Protein AF-A0A1Q3H5S9-F1 (afdb_monomer_lite)

Radius of gyration: 17.32 Å; chains: 1; bounding box: 52×32×43 Å

Foldseek 3Di:
DVVCPVVCVVVVVVVVLVVLLFQPQADDVDDLLRNTAAEADDPVVLVVVQQCSLVSLCSVPVVDGSVCSVVVCVVCVVVSVVVVRHYHHDSVVSVVVDVVVDDDDDPDPPPVPPPDDPDD

Sequence (120 aa):
MECWLLPVLFASPLNGLKSIADHYANTWGGDRFHTATTVRGTRLVTFLWNGLNYHLDHHLYPRVPGYNLARLHTHLRPGLLARGAPVFDSYLDVMGRALLAGPTVVDEDVRLVTLERKRP

Secondary structure (DSSP, 8-state):
-GGGHHHHHHHHHHHHHHHHHHHTT--TT--TTSSS-EE---HHHHHHTTTTTBHHHHHH-TTS-HHHHHHHHHHHHHHHHTTT--EES-HHHHHHHHHHH-------------------

Structure (mmCIF, N/CA/C/O backbone):
data_AF-A0A1Q3H5S9-F1
#
_entry.id   AF-A0A1Q3H5S9-F1
#
loop_
_atom_site.group_PDB
_atom_site.id
_atom_site.type_symbol
_atom_site.label_atom_id
_atom_site.label_alt_id
_atom_site.label_comp_id
_atom_site.label_asym_id
_atom_site.label_entity_id
_atom_site.label_seq_id
_atom_site.pdbx_PDB_ins_code
_atom_site.Cartn_x
_atom_site.Cartn_y
_atom_site.Cartn_z
_atom_site.occupancy
_atom_site.B_iso_or_equiv
_atom_site.auth_seq_id
_atom_site.auth_comp_id
_atom_site.auth_asym_id
_atom_site.auth_atom_id
_atom_site.pdbx_PDB_model_num
ATOM 1 N N . MET A 1 1 ? 34.600 6.957 -5.532 1.00 60.94 1 MET A N 1
ATOM 2 C CA . MET A 1 1 ? 33.516 7.098 -4.530 1.00 60.94 1 MET A CA 1
ATOM 3 C C . MET A 1 1 ? 32.431 8.095 -4.956 1.00 60.94 1 MET A C 1
ATOM 5 O O . MET A 1 1 ? 31.350 8.062 -4.390 1.00 60.94 1 MET A O 1
ATOM 9 N N . GLU A 1 2 ? 32.658 8.920 -5.982 1.00 67.00 2 GLU A N 1
ATOM 10 C CA . GLU A 1 2 ? 31.737 9.996 -6.391 1.00 67.00 2 GLU A CA 1
ATOM 11 C C . GLU A 1 2 ? 30.439 9.505 -7.067 1.00 67.00 2 GLU A C 1
ATOM 13 O O . GLU A 1 2 ? 29.391 10.122 -6.897 1.00 67.00 2 GLU A O 1
ATOM 18 N N . CYS A 1 3 ? 30.448 8.343 -7.737 1.00 76.44 3 CYS A N 1
ATOM 19 C CA . CYS A 1 3 ? 29.272 7.814 -8.451 1.00 76.44 3 CYS A CA 1
ATOM 20 C C . CYS A 1 3 ? 28.111 7.342 -7.550 1.00 76.44 3 CYS A C 1
ATOM 22 O O . CYS A 1 3 ? 27.064 6.956 -8.062 1.00 76.44 3 CYS A O 1
ATOM 24 N N . TRP A 1 4 ? 28.283 7.350 -6.225 1.00 86.19 4 TRP A N 1
ATOM 25 C CA . TRP A 1 4 ? 27.276 6.870 -5.271 1.00 86.19 4 TRP A CA 1
ATOM 26 C C . TRP A 1 4 ? 26.478 7.988 -4.597 1.00 86.19 4 TRP A C 1
ATOM 28 O O . TRP A 1 4 ? 25.409 7.717 -4.054 1.00 86.19 4 TRP A O 1
ATOM 38 N N . LEU A 1 5 ? 26.935 9.242 -4.680 1.00 86.81 5 LEU A N 1
ATOM 39 C CA . LEU A 1 5 ? 26.239 10.378 -4.069 1.00 86.81 5 LEU A CA 1
ATOM 40 C C . LEU A 1 5 ? 24.851 10.587 -4.681 1.00 86.81 5 LEU A C 1
ATOM 42 O O . LEU A 1 5 ? 23.877 10.732 -3.948 1.00 86.81 5 LEU A O 1
ATOM 46 N N . LEU A 1 6 ? 24.746 10.534 -6.012 1.00 86.00 6 LEU A N 1
ATOM 47 C CA . LEU A 1 6 ? 23.466 10.681 -6.706 1.00 86.00 6 LEU A CA 1
ATOM 48 C C . LEU A 1 6 ? 22.478 9.559 -6.322 1.00 86.00 6 LEU A C 1
ATOM 50 O O . LEU A 1 6 ? 21.399 9.893 -5.833 1.00 86.00 6 LEU A O 1
ATOM 54 N N . PRO A 1 7 ? 22.817 8.253 -6.427 1.00 84.94 7 PRO A N 1
ATOM 55 C CA . PRO A 1 7 ? 21.947 7.184 -5.940 1.00 84.94 7 PRO A CA 1
ATOM 56 C C . PRO A 1 7 ? 21.492 7.372 -4.494 1.00 84.94 7 PRO A C 1
ATOM 58 O O . PRO A 1 7 ? 20.315 7.200 -4.212 1.00 84.94 7 PRO A O 1
ATOM 61 N N . VAL A 1 8 ? 22.385 7.761 -3.581 1.00 87.19 8 VAL A N 1
ATOM 62 C CA . VAL A 1 8 ? 22.045 7.936 -2.160 1.00 87.19 8 VAL A CA 1
ATOM 63 C C . VAL A 1 8 ? 21.086 9.104 -1.940 1.00 87.19 8 VAL A C 1
ATOM 65 O O . VAL A 1 8 ? 20.125 8.955 -1.182 1.00 87.19 8 VAL A O 1
ATOM 68 N N . LEU A 1 9 ? 21.309 10.237 -2.612 1.00 87.38 9 LEU A N 1
ATOM 69 C CA . LEU A 1 9 ? 20.462 11.427 -2.491 1.00 87.38 9 LEU A CA 1
ATOM 70 C C . LEU A 1 9 ? 19.037 11.180 -2.994 1.00 87.38 9 LEU A C 1
ATOM 72 O O . LEU A 1 9 ? 18.096 11.720 -2.421 1.00 87.38 9 LEU A O 1
ATOM 76 N N . PHE A 1 10 ? 18.863 10.344 -4.020 1.00 85.81 10 PHE A N 1
ATOM 77 C CA . PHE A 1 10 ? 17.536 9.990 -4.528 1.00 85.81 10 PHE A CA 1
ATOM 78 C C . PHE A 1 10 ? 16.912 8.793 -3.799 1.00 85.81 10 PHE A C 1
ATOM 80 O O . PHE A 1 10 ? 15.723 8.817 -3.488 1.00 85.81 10 PHE A O 1
ATOM 87 N N . ALA A 1 11 ? 17.685 7.751 -3.490 1.00 86.38 11 ALA A N 1
ATOM 88 C CA . ALA A 1 11 ? 17.161 6.535 -2.873 1.00 86.38 11 ALA A CA 1
ATOM 89 C C . ALA A 1 11 ? 16.747 6.751 -1.415 1.00 86.38 11 ALA A C 1
ATOM 91 O O . ALA A 1 11 ? 15.728 6.212 -0.997 1.00 86.38 11 ALA A O 1
ATOM 92 N N . SER A 1 12 ? 17.488 7.555 -0.648 1.00 88.12 12 SER A N 1
ATOM 93 C CA . SER A 1 12 ? 17.191 7.803 0.771 1.00 88.12 12 SER A CA 1
ATOM 94 C C . SER A 1 12 ? 15.787 8.381 1.016 1.00 88.12 12 SER A C 1
ATOM 96 O O . SER A 1 12 ? 15.025 7.765 1.766 1.00 88.12 12 SER A O 1
ATOM 98 N N . PRO A 1 13 ? 15.379 9.506 0.391 1.00 89.19 13 PRO A N 1
ATOM 99 C CA . PRO A 1 13 ? 14.036 10.048 0.593 1.00 89.19 13 PRO A CA 1
ATOM 100 C C . PRO A 1 13 ? 12.948 9.107 0.064 1.00 89.19 13 PRO A C 1
ATOM 102 O O . PRO A 1 13 ? 11.915 8.946 0.711 1.00 89.19 13 PRO A O 1
ATOM 105 N N . LEU A 1 14 ? 13.186 8.427 -1.065 1.00 89.88 14 LEU A N 1
ATOM 106 C CA . LEU A 1 14 ? 12.246 7.438 -1.601 1.00 89.88 14 LEU A CA 1
ATOM 107 C C . LEU A 1 14 ? 12.059 6.251 -0.652 1.00 89.88 14 LEU A C 1
ATOM 109 O O . LEU A 1 14 ? 10.936 5.783 -0.482 1.00 89.88 14 LEU A O 1
ATOM 113 N N . ASN A 1 15 ? 13.129 5.797 0.000 1.00 90.44 15 ASN A N 1
ATOM 114 C CA . ASN A 1 15 ? 13.069 4.738 1.000 1.00 90.44 15 ASN A CA 1
ATOM 115 C C . ASN A 1 15 ? 12.276 5.178 2.239 1.00 90.44 15 ASN A C 1
ATOM 117 O O . ASN A 1 15 ? 11.484 4.401 2.762 1.00 90.44 15 ASN A O 1
ATOM 121 N N . GLY A 1 16 ? 12.426 6.436 2.669 1.00 92.12 16 GLY A N 1
ATOM 122 C CA . GLY A 1 16 ? 11.613 7.012 3.744 1.00 92.12 16 GLY A CA 1
ATOM 123 C C . GLY A 1 16 ? 10.121 7.036 3.401 1.00 92.12 16 GLY A C 1
ATOM 124 O O . GLY A 1 16 ? 9.304 6.522 4.161 1.00 92.12 16 GLY A O 1
ATOM 125 N N . LEU A 1 17 ? 9.765 7.552 2.220 1.00 92.94 17 LEU A N 1
ATOM 126 C CA . LEU A 1 17 ? 8.377 7.567 1.738 1.00 92.94 17 LEU A CA 1
ATOM 127 C C . LEU A 1 17 ? 7.800 6.153 1.592 1.00 92.94 17 LEU A C 1
ATOM 129 O O . LEU A 1 17 ? 6.641 5.915 1.933 1.00 92.94 17 LEU A O 1
ATOM 133 N N . LYS A 1 18 ? 8.608 5.206 1.107 1.00 93.94 18 LYS A N 1
ATOM 134 C CA . LYS A 1 18 ? 8.220 3.798 1.005 1.00 93.94 18 LYS A CA 1
ATOM 135 C C . LYS A 1 18 ? 7.969 3.184 2.377 1.00 93.94 18 LYS A C 1
ATOM 137 O O . LYS A 1 18 ? 6.938 2.551 2.550 1.00 93.94 18 LYS A O 1
ATOM 142 N N . SER A 1 19 ? 8.857 3.424 3.340 1.00 94.00 19 SER A N 1
ATOM 143 C CA . SER A 1 19 ? 8.714 2.945 4.718 1.00 94.00 19 SER A CA 1
ATOM 144 C C . SER A 1 19 ? 7.418 3.446 5.360 1.00 94.00 19 SER A C 1
ATOM 146 O O . SER A 1 19 ? 6.662 2.655 5.917 1.00 94.00 19 SER A O 1
ATOM 148 N N . ILE A 1 20 ? 7.096 4.736 5.189 1.00 94.88 20 ILE A N 1
ATOM 149 C CA . ILE A 1 20 ? 5.813 5.293 5.642 1.00 94.88 20 ILE A CA 1
ATOM 150 C C . ILE A 1 20 ? 4.654 4.550 4.972 1.00 94.88 20 ILE A C 1
ATOM 152 O O . ILE A 1 20 ? 3.752 4.093 5.661 1.00 94.88 20 ILE A O 1
ATOM 156 N N . ALA A 1 21 ? 4.666 4.387 3.647 1.00 96.38 21 ALA A N 1
ATOM 157 C CA . ALA A 1 21 ? 3.579 3.707 2.940 1.00 96.38 21 ALA A CA 1
ATOM 158 C C . ALA A 1 21 ? 3.392 2.243 3.379 1.00 96.38 21 ALA A C 1
ATOM 160 O O . ALA A 1 21 ? 2.261 1.777 3.493 1.00 96.38 21 ALA A O 1
ATOM 161 N N . ASP A 1 22 ? 4.493 1.540 3.631 1.00 96.75 22 ASP A N 1
ATOM 162 C CA . ASP A 1 22 ? 4.528 0.118 3.979 1.00 96.75 22 ASP A CA 1
ATOM 163 C C . ASP A 1 22 ? 4.102 -0.177 5.414 1.00 96.75 22 ASP A C 1
ATOM 165 O O . ASP A 1 22 ? 3.763 -1.319 5.726 1.00 96.75 22 ASP A O 1
ATOM 169 N N . HIS A 1 23 ? 4.119 0.832 6.283 1.00 94.94 23 HIS A N 1
ATOM 170 C CA . HIS A 1 23 ? 3.841 0.668 7.708 1.00 94.94 23 HIS A CA 1
ATOM 171 C C . HIS A 1 23 ? 2.811 1.661 8.251 1.00 94.94 23 HIS A C 1
ATOM 173 O O . HIS A 1 23 ? 2.509 1.653 9.438 1.00 94.94 23 HIS A O 1
ATOM 179 N N . TYR A 1 24 ? 2.207 2.498 7.409 1.00 95.38 24 TYR A N 1
ATOM 180 C CA . TYR A 1 24 ? 1.168 3.415 7.863 1.00 95.38 24 TYR A CA 1
ATOM 181 C C . TYR A 1 24 ? -0.076 2.663 8.352 1.00 95.38 24 TYR A C 1
ATOM 183 O O . TYR A 1 24 ? -0.633 1.857 7.610 1.00 95.38 24 TYR A O 1
ATOM 191 N N . ALA A 1 25 ? -0.557 2.978 9.558 1.00 93.69 25 ALA A N 1
ATOM 192 C CA . ALA A 1 25 ? -1.691 2.307 10.209 1.00 93.69 25 ALA A CA 1
ATOM 193 C C . ALA A 1 25 ? -1.481 0.802 10.478 1.00 93.69 25 ALA A C 1
ATOM 195 O O . ALA A 1 25 ? -2.452 0.065 10.661 1.00 93.69 25 ALA A O 1
ATOM 196 N N . ASN A 1 26 ? -0.226 0.347 10.520 1.00 92.44 26 ASN A N 1
ATOM 197 C CA . ASN A 1 26 ? 0.102 -0.967 11.054 1.00 92.44 26 ASN A CA 1
ATOM 198 C C . ASN A 1 26 ? 0.001 -0.962 12.595 1.00 92.44 26 ASN A C 1
ATOM 200 O O . ASN A 1 26 ? -0.035 0.090 13.236 1.00 92.44 26 ASN A O 1
ATOM 204 N N . THR A 1 27 ? -0.054 -2.142 13.203 1.00 89.75 27 THR A N 1
ATOM 205 C CA . THR A 1 27 ? 0.048 -2.320 14.651 1.00 89.75 27 THR A CA 1
ATOM 206 C C . THR A 1 27 ? 1.349 -3.041 14.972 1.00 89.75 27 THR A C 1
ATOM 208 O O . THR A 1 27 ? 1.594 -4.176 14.551 1.00 89.75 27 THR A O 1
ATOM 211 N N . TRP A 1 28 ? 2.224 -2.361 15.711 1.00 82.38 28 TRP A N 1
ATOM 212 C CA . TRP A 1 28 ? 3.477 -2.949 16.166 1.00 82.38 28 TRP A CA 1
ATOM 213 C C . TRP A 1 28 ? 3.190 -4.071 17.168 1.00 82.38 28 TRP A C 1
ATOM 215 O O . TRP A 1 28 ? 2.352 -3.910 18.052 1.00 82.38 28 TRP A O 1
ATOM 225 N N . GLY A 1 29 ? 3.808 -5.241 16.983 1.00 82.25 29 GLY A N 1
ATOM 226 C CA . GLY A 1 29 ? 3.506 -6.431 17.793 1.00 82.25 29 GLY A CA 1
ATOM 227 C C . GLY A 1 29 ? 2.073 -6.972 17.644 1.00 82.25 29 GLY A C 1
ATOM 228 O O . GLY A 1 29 ? 1.673 -7.847 18.412 1.00 82.25 29 GLY A O 1
ATOM 229 N N . GLY A 1 30 ? 1.298 -6.463 16.680 1.00 84.94 30 GLY A N 1
ATOM 230 C CA . GLY A 1 30 ? -0.066 -6.902 16.416 1.00 84.94 30 GLY A CA 1
ATOM 231 C C . GLY A 1 30 ? -0.152 -8.272 15.746 1.00 84.94 30 GLY A C 1
ATOM 232 O O . GLY A 1 30 ? 0.840 -8.978 15.546 1.00 84.94 30 GLY A O 1
ATOM 233 N N . ASP A 1 31 ? -1.373 -8.662 15.375 1.00 94.62 31 ASP A N 1
ATOM 234 C CA . ASP A 1 31 ? -1.563 -9.888 14.609 1.00 94.62 31 ASP A CA 1
ATOM 235 C C . ASP A 1 31 ? -0.917 -9.798 13.215 1.00 94.62 31 ASP A C 1
ATOM 237 O O . ASP A 1 31 ? -0.628 -8.726 12.680 1.00 94.62 31 ASP A O 1
ATOM 241 N N . ARG A 1 32 ? -0.734 -10.959 12.581 1.00 96.00 32 ARG A N 1
ATOM 242 C CA . ARG A 1 32 ? -0.089 -11.076 11.264 1.00 96.00 32 ARG A CA 1
ATOM 243 C C . ARG A 1 32 ? -0.775 -10.309 10.121 1.00 96.00 32 ARG A C 1
ATOM 245 O O . ARG A 1 32 ? -0.199 -10.239 9.042 1.00 96.00 32 ARG A O 1
ATOM 252 N N . PHE A 1 33 ? -2.006 -9.828 10.295 1.00 97.75 33 PHE A N 1
ATOM 253 C CA . PHE A 1 33 ? -2.760 -9.081 9.282 1.00 97.75 33 PHE A CA 1
ATOM 254 C C . PHE A 1 33 ? -2.589 -7.566 9.411 1.00 97.75 33 PHE A C 1
ATOM 256 O O . PHE A 1 33 ? -3.030 -6.842 8.523 1.00 97.75 33 PHE A O 1
ATOM 263 N N . HIS A 1 34 ? -1.936 -7.096 10.474 1.00 96.69 34 HIS A N 1
ATOM 264 C CA . HIS A 1 34 ? -1.753 -5.677 10.756 1.00 96.69 34 HIS A CA 1
ATOM 265 C C . HIS A 1 34 ? -0.281 -5.291 10.937 1.00 96.69 34 HIS A C 1
ATOM 267 O O . HIS A 1 34 ? 0.000 -4.156 11.290 1.00 96.69 34 HIS A O 1
ATOM 273 N N . THR A 1 35 ? 0.678 -6.181 10.665 1.00 93.88 35 THR A N 1
ATOM 274 C CA . THR A 1 35 ? 2.118 -5.877 10.805 1.00 93.88 35 THR A CA 1
ATOM 275 C C . THR A 1 35 ? 2.658 -4.932 9.728 1.00 93.88 35 THR A C 1
ATOM 277 O O . THR A 1 35 ? 3.707 -4.308 9.907 1.00 93.88 35 THR A O 1
ATOM 280 N N . ALA A 1 36 ? 1.953 -4.818 8.606 1.00 96.56 36 ALA A N 1
ATOM 281 C CA . ALA A 1 36 ? 2.357 -4.075 7.420 1.00 96.56 36 ALA A CA 1
ATOM 282 C C . ALA A 1 36 ? 1.131 -3.588 6.647 1.00 96.56 36 ALA A C 1
ATOM 284 O O . ALA A 1 36 ? 0.023 -4.078 6.856 1.00 96.56 36 ALA A O 1
ATOM 285 N N . THR A 1 37 ? 1.362 -2.680 5.708 1.00 97.69 37 THR A N 1
ATOM 286 C CA . THR A 1 37 ? 0.340 -1.967 4.947 1.00 97.69 37 THR A CA 1
ATOM 287 C C . THR A 1 37 ? 0.502 -2.216 3.460 1.00 97.69 37 THR A C 1
ATOM 289 O O . THR A 1 37 ? 1.594 -2.122 2.906 1.00 97.69 37 THR A O 1
ATOM 292 N N . THR A 1 38 ? -0.599 -2.531 2.781 1.00 98.44 38 THR A N 1
ATOM 293 C CA . THR A 1 38 ? -0.620 -2.616 1.316 1.00 98.44 38 THR A CA 1
ATOM 294 C C . THR A 1 38 ? -1.182 -1.317 0.750 1.00 98.44 38 THR A C 1
ATOM 296 O O . THR A 1 38 ? -2.312 -0.942 1.056 1.00 98.44 38 THR A O 1
ATOM 299 N N . VAL A 1 39 ? -0.431 -0.657 -0.134 1.00 98.44 39 VAL A N 1
ATOM 300 C CA . VAL A 1 39 ? -0.897 0.517 -0.884 1.00 98.44 39 VAL A CA 1
ATOM 301 C C . VAL A 1 39 ? -0.916 0.165 -2.365 1.00 98.44 39 VAL A C 1
ATOM 303 O O . VAL A 1 39 ? 0.117 -0.030 -3.008 1.00 98.44 39 VAL A O 1
ATOM 306 N N . ARG A 1 40 ? -2.109 0.030 -2.937 1.00 97.88 40 ARG A N 1
ATOM 307 C CA . ARG A 1 40 ? -2.272 -0.242 -4.365 1.00 97.88 40 ARG A CA 1
ATOM 308 C C . ARG A 1 40 ? -1.957 1.011 -5.177 1.00 97.88 40 ARG A C 1
ATOM 310 O O . ARG A 1 40 ? -2.085 2.140 -4.714 1.00 97.88 40 ARG A O 1
ATOM 317 N N . GLY A 1 41 ? -1.541 0.794 -6.417 1.00 95.19 41 GLY A N 1
ATOM 318 C CA . GLY A 1 41 ? -1.218 1.863 -7.349 1.00 95.19 41 GLY A CA 1
ATOM 319 C C . GLY A 1 41 ? -1.393 1.416 -8.791 1.00 95.19 41 GLY A C 1
ATOM 320 O O . GLY A 1 41 ? -1.943 0.352 -9.081 1.00 95.19 41 GLY A O 1
ATOM 321 N N . THR A 1 42 ? -0.917 2.246 -9.711 1.00 96.62 42 THR A N 1
ATOM 322 C CA . THR A 1 42 ? -0.889 1.902 -11.133 1.00 96.62 42 THR A CA 1
ATOM 323 C C . THR A 1 42 ? 0.157 0.823 -11.409 1.00 96.62 42 THR A C 1
ATOM 325 O O . THR A 1 42 ? 1.078 0.608 -10.620 1.00 96.62 42 THR A O 1
ATOM 328 N N . ARG A 1 43 ? 0.083 0.190 -12.586 1.00 95.88 43 ARG A N 1
ATOM 329 C CA . ARG A 1 43 ? 1.101 -0.781 -13.028 1.00 95.88 43 ARG A CA 1
ATOM 330 C C . ARG A 1 43 ? 2.517 -0.199 -13.019 1.00 95.88 43 ARG A C 1
ATOM 332 O O . ARG A 1 43 ? 3.453 -0.928 -12.717 1.00 95.88 43 ARG A O 1
ATOM 339 N N . LEU A 1 44 ? 2.661 1.094 -13.321 1.00 96.25 44 LEU A N 1
ATOM 340 C CA . LEU A 1 44 ? 3.946 1.792 -13.274 1.00 96.25 44 LEU A CA 1
ATOM 341 C C . LEU A 1 44 ? 4.477 1.882 -11.840 1.00 96.25 44 LEU A C 1
ATOM 343 O O . LEU A 1 44 ? 5.621 1.522 -11.593 1.00 96.25 44 LEU A O 1
ATOM 347 N N . VAL A 1 45 ? 3.640 2.302 -10.889 1.00 94.31 45 VAL A N 1
ATOM 348 C CA . VAL A 1 45 ? 4.018 2.379 -9.469 1.00 94.31 45 VAL A CA 1
ATOM 349 C C . VAL A 1 45 ? 4.370 0.993 -8.928 1.00 94.31 45 VAL A C 1
ATOM 351 O O . VAL A 1 45 ? 5.410 0.822 -8.300 1.00 94.31 45 VAL A O 1
ATOM 354 N N . THR A 1 46 ? 3.557 -0.021 -9.233 1.00 96.38 46 THR A N 1
ATOM 355 C CA . THR A 1 46 ? 3.846 -1.414 -8.870 1.00 96.38 46 THR A CA 1
ATOM 356 C C . THR A 1 46 ? 5.165 -1.898 -9.467 1.00 96.38 46 THR A C 1
ATOM 358 O O . THR A 1 46 ? 5.932 -2.555 -8.772 1.00 96.38 46 THR A O 1
ATOM 361 N N . PHE A 1 47 ? 5.471 -1.560 -10.721 1.00 96.12 47 PHE A N 1
ATOM 362 C CA . PHE A 1 47 ? 6.750 -1.902 -11.343 1.00 96.12 47 PHE A CA 1
ATOM 363 C C . PHE A 1 47 ? 7.935 -1.229 -10.636 1.00 96.12 47 PHE A C 1
ATOM 365 O O . PHE A 1 47 ? 8.895 -1.914 -10.290 1.00 96.12 47 PHE A O 1
ATOM 372 N N . LEU A 1 48 ? 7.846 0.077 -10.360 1.00 93.56 48 LEU A N 1
ATOM 373 C CA . LEU A 1 48 ? 8.896 0.832 -9.666 1.00 93.56 48 LEU A CA 1
ATOM 374 C C . LEU A 1 48 ? 9.162 0.296 -8.252 1.00 93.56 48 LEU A C 1
ATOM 376 O O . LEU A 1 48 ? 10.308 0.266 -7.815 1.00 93.56 48 LEU A O 1
ATOM 380 N N . TRP A 1 49 ? 8.126 -0.194 -7.567 1.00 95.06 49 TRP A N 1
ATOM 381 C CA . TRP A 1 49 ? 8.258 -0.852 -6.264 1.00 95.06 49 TRP A CA 1
ATOM 382 C C . TRP A 1 49 ? 8.570 -2.348 -6.334 1.00 95.06 49 TRP A C 1
ATOM 384 O O . TRP A 1 49 ? 8.573 -3.008 -5.297 1.00 95.06 49 TRP A O 1
ATOM 394 N N . ASN A 1 50 ? 8.801 -2.911 -7.522 1.00 95.94 50 ASN A N 1
ATOM 395 C CA . ASN A 1 50 ? 9.018 -4.348 -7.713 1.00 95.94 50 ASN A CA 1
ATOM 396 C C . ASN A 1 50 ? 7.894 -5.206 -7.084 1.00 95.94 50 ASN A C 1
ATOM 398 O O . ASN A 1 50 ? 8.124 -6.233 -6.456 1.00 95.94 50 ASN A O 1
ATOM 402 N N . GLY A 1 51 ? 6.650 -4.731 -7.169 1.00 97.50 51 GLY A N 1
ATOM 403 C CA . GLY A 1 51 ? 5.476 -5.361 -6.565 1.00 97.50 51 GLY A CA 1
ATOM 404 C C . GLY A 1 51 ? 5.383 -5.263 -5.040 1.00 97.50 51 GLY A C 1
ATOM 405 O O . GLY A 1 51 ? 4.351 -5.614 -4.477 1.00 97.50 51 GLY A O 1
ATOM 406 N N . LEU A 1 52 ? 6.394 -4.734 -4.348 1.00 97.25 52 LEU A N 1
ATOM 407 C CA . LEU A 1 52 ? 6.413 -4.633 -2.884 1.00 97.25 52 LEU A CA 1
ATOM 408 C C . LEU A 1 52 ? 5.515 -3.520 -2.331 1.00 97.25 52 LEU A C 1
ATOM 410 O O . LEU A 1 52 ? 5.538 -3.270 -1.133 1.00 97.25 52 LEU A O 1
ATOM 414 N N . ASN A 1 53 ? 4.723 -2.850 -3.171 1.00 97.75 53 ASN A N 1
ATOM 415 C CA . ASN A 1 53 ? 3.604 -2.024 -2.715 1.00 97.75 53 ASN A CA 1
ATOM 416 C C . ASN A 1 53 ? 2.469 -2.877 -2.101 1.00 97.75 53 ASN A C 1
ATOM 418 O O . ASN A 1 53 ? 1.649 -2.374 -1.340 1.00 97.75 53 ASN A O 1
ATOM 422 N N . TYR A 1 54 ? 2.455 -4.181 -2.396 1.00 98.50 54 TYR A N 1
ATOM 423 C CA . TYR A 1 54 ? 1.667 -5.201 -1.705 1.00 98.50 54 TYR A CA 1
ATOM 424 C C . TYR A 1 54 ? 2.436 -5.729 -0.478 1.00 98.50 54 TYR A C 1
ATOM 426 O O . TYR A 1 54 ? 2.744 -6.918 -0.384 1.00 98.50 54 TYR A O 1
ATOM 434 N N . HIS A 1 55 ? 2.849 -4.826 0.419 1.00 98.25 55 HIS A N 1
ATOM 435 C CA . HIS A 1 55 ? 3.801 -5.151 1.484 1.00 98.25 55 HIS A CA 1
ATOM 436 C C . HIS A 1 55 ? 3.213 -6.107 2.527 1.00 98.25 55 HIS A C 1
ATOM 438 O O . HIS A 1 55 ? 3.871 -7.074 2.909 1.00 98.25 55 HIS A O 1
ATOM 444 N N . LEU A 1 56 ? 1.949 -5.920 2.920 1.00 98.44 56 LEU A N 1
ATOM 445 C CA . LEU A 1 56 ? 1.275 -6.850 3.829 1.00 98.44 56 LEU A CA 1
ATOM 446 C C . LEU A 1 56 ? 1.200 -8.265 3.239 1.00 98.44 56 LEU A C 1
ATOM 448 O O . LEU A 1 56 ? 1.458 -9.255 3.921 1.00 98.44 56 LEU A O 1
ATOM 452 N N . ASP A 1 57 ? 0.899 -8.369 1.948 1.00 98.44 57 ASP A N 1
ATOM 453 C CA . ASP A 1 57 ? 0.851 -9.639 1.231 1.00 98.44 57 ASP A CA 1
ATOM 454 C C . ASP A 1 57 ? 2.218 -10.344 1.251 1.00 98.44 57 ASP A C 1
ATOM 456 O O . ASP A 1 57 ? 2.282 -11.563 1.426 1.00 98.44 57 ASP A O 1
ATOM 460 N N . HIS A 1 58 ? 3.311 -9.581 1.134 1.00 98.25 58 HIS A N 1
ATOM 461 C CA . HIS A 1 58 ? 4.672 -10.094 1.281 1.00 98.25 58 HIS A CA 1
ATOM 462 C C . HIS A 1 58 ? 4.957 -10.588 2.707 1.00 98.25 58 HIS A C 1
ATOM 464 O O . HIS A 1 58 ? 5.515 -11.670 2.860 1.00 98.25 58 HIS A O 1
ATOM 470 N N . HIS A 1 59 ? 4.527 -9.865 3.747 1.00 97.44 59 HIS A N 1
ATOM 471 C CA . HIS A 1 59 ? 4.645 -10.334 5.139 1.00 97.44 59 HIS A CA 1
ATOM 472 C C . HIS A 1 59 ? 3.896 -11.653 5.361 1.00 97.44 59 HIS A C 1
ATOM 474 O O . HIS A 1 59 ? 4.389 -12.553 6.040 1.00 97.44 59 HIS A O 1
ATOM 480 N N . LEU A 1 60 ? 2.720 -11.806 4.749 1.00 97.81 60 LEU A N 1
ATOM 481 C CA . LEU A 1 60 ? 1.919 -13.024 4.861 1.00 97.81 60 LEU A CA 1
ATOM 482 C C . LEU A 1 60 ? 2.497 -14.203 4.060 1.00 97.81 60 LEU A C 1
ATOM 484 O O . LEU A 1 60 ? 2.381 -15.347 4.511 1.00 97.81 60 LEU A O 1
ATOM 488 N N . TYR A 1 61 ? 3.100 -13.934 2.898 1.00 98.31 61 TYR A N 1
ATOM 489 C CA . TYR A 1 61 ? 3.617 -14.933 1.957 1.00 98.31 61 TYR A CA 1
ATOM 490 C C . TYR A 1 61 ? 4.994 -14.532 1.386 1.00 98.31 61 TYR A C 1
ATOM 492 O O . TYR A 1 61 ? 5.131 -14.328 0.176 1.00 98.31 61 TYR A O 1
ATOM 500 N N . PRO A 1 62 ? 6.062 -14.505 2.206 1.00 97.44 62 PRO A N 1
ATOM 501 C CA . PRO A 1 62 ? 7.361 -13.933 1.819 1.00 97.44 62 PRO A CA 1
ATOM 502 C C . PRO A 1 62 ? 8.077 -14.704 0.704 1.00 97.44 62 PRO A C 1
ATOM 504 O O . PRO A 1 62 ? 8.990 -14.191 0.063 1.00 97.44 62 PRO A O 1
ATOM 507 N N . ARG A 1 63 ? 7.654 -15.947 0.445 1.00 98.31 63 ARG A N 1
ATOM 508 C CA . ARG A 1 63 ? 8.185 -16.798 -0.630 1.00 98.31 63 ARG A CA 1
ATOM 509 C C . ARG A 1 63 ? 7.615 -16.454 -2.009 1.00 98.31 63 ARG A C 1
ATOM 511 O O . ARG A 1 63 ? 8.113 -16.975 -3.004 1.00 98.31 63 ARG A O 1
ATOM 518 N N . VAL A 1 64 ? 6.562 -15.638 -2.085 1.00 98.38 64 VAL A N 1
ATOM 519 C CA . VAL A 1 64 ? 5.975 -15.212 -3.358 1.00 98.38 64 VAL A CA 1
ATOM 520 C C . VAL A 1 64 ? 6.792 -14.038 -3.900 1.00 98.38 64 VAL A C 1
ATOM 522 O O . VAL A 1 64 ? 6.930 -13.026 -3.213 1.00 98.38 64 VAL A O 1
ATOM 525 N N . PRO A 1 65 ? 7.340 -14.138 -5.123 1.00 97.44 65 PRO A N 1
ATOM 526 C CA . PRO A 1 65 ? 8.132 -13.059 -5.691 1.00 97.44 65 PRO A CA 1
ATOM 527 C C . PRO A 1 65 ? 7.261 -11.835 -5.993 1.00 97.44 65 PRO A C 1
ATOM 529 O O . PRO A 1 65 ? 6.085 -11.967 -6.338 1.00 97.44 65 PRO A O 1
ATOM 532 N N . GLY A 1 66 ? 7.863 -10.645 -5.919 1.00 96.81 66 GLY A N 1
ATOM 533 C CA . GLY A 1 66 ? 7.166 -9.357 -6.011 1.00 96.81 66 GLY A CA 1
ATOM 534 C C . GLY A 1 66 ? 6.245 -9.214 -7.226 1.00 96.81 66 GLY A C 1
ATOM 535 O O . GLY A 1 66 ? 5.087 -8.816 -7.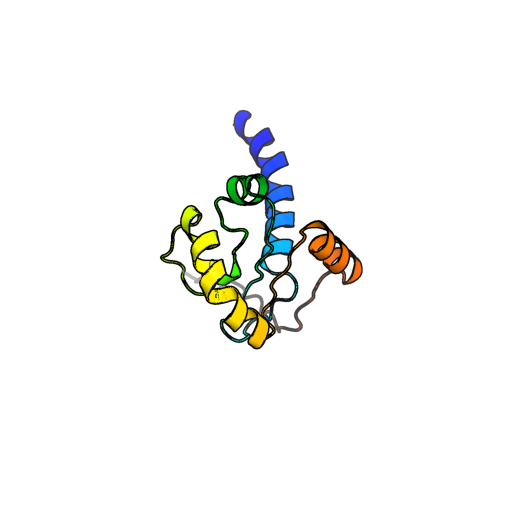097 1.00 96.81 66 GLY A O 1
ATOM 536 N N . TYR A 1 67 ? 6.699 -9.657 -8.399 1.00 96.50 67 TYR A N 1
ATOM 537 C CA . TYR A 1 67 ? 5.916 -9.619 -9.640 1.00 96.50 67 TYR A CA 1
ATOM 538 C C . TYR A 1 67 ? 4.631 -10.474 -9.614 1.00 96.50 67 TYR A C 1
ATOM 540 O O . TYR A 1 67 ? 3.741 -10.254 -10.433 1.00 96.50 67 TYR A O 1
ATOM 548 N N . ASN A 1 68 ? 4.497 -11.413 -8.669 1.00 98.38 68 ASN A N 1
ATOM 549 C CA . ASN A 1 68 ? 3.291 -12.220 -8.462 1.00 98.38 68 ASN A CA 1
ATOM 550 C C . ASN A 1 68 ? 2.380 -11.681 -7.345 1.00 98.38 68 ASN A C 1
ATOM 552 O O . ASN A 1 68 ? 1.247 -12.154 -7.214 1.00 98.38 68 ASN A O 1
ATOM 556 N N . LEU A 1 69 ? 2.822 -10.692 -6.558 1.00 98.50 69 LEU A N 1
ATOM 557 C CA . LEU A 1 69 ? 2.060 -10.203 -5.405 1.00 98.50 69 LEU A CA 1
ATOM 558 C C . LEU A 1 69 ? 0.746 -9.523 -5.802 1.00 98.50 69 LE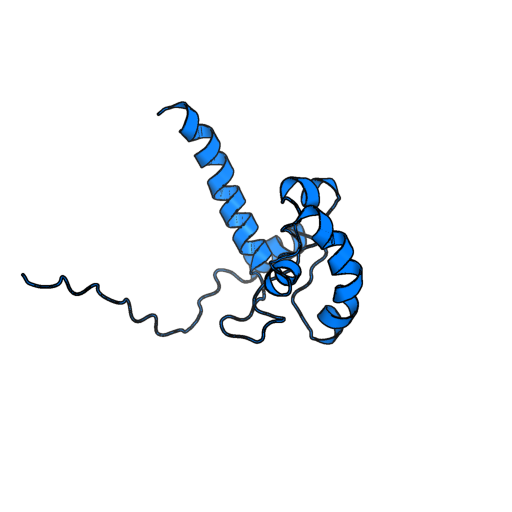U A C 1
ATOM 560 O O . LEU A 1 69 ? -0.252 -9.714 -5.122 1.00 98.5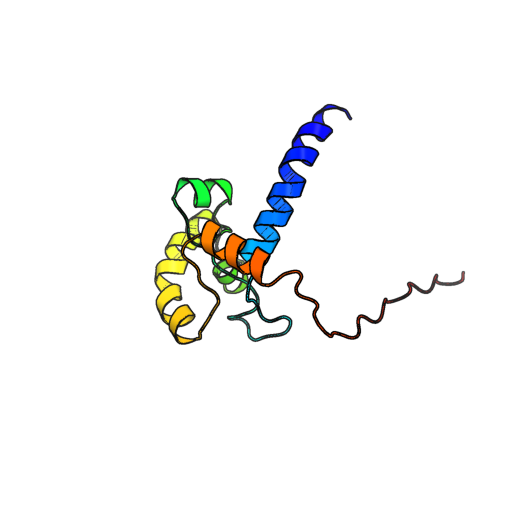0 69 LEU A O 1
ATOM 564 N N . ALA A 1 70 ? 0.681 -8.827 -6.939 1.00 98.12 70 ALA A N 1
ATOM 565 C CA . ALA A 1 70 ? -0.578 -8.240 -7.414 1.00 98.12 70 ALA A CA 1
ATOM 566 C C . ALA A 1 70 ? -1.663 -9.305 -7.676 1.00 98.12 70 ALA A C 1
ATOM 568 O O . ALA A 1 70 ? -2.843 -9.120 -7.361 1.00 98.12 70 ALA A O 1
ATOM 569 N N . ARG A 1 71 ? -1.252 -10.452 -8.233 1.00 98.38 71 ARG A N 1
ATOM 570 C CA . ARG A 1 71 ? -2.140 -11.596 -8.457 1.00 98.38 71 ARG A CA 1
ATOM 571 C C . ARG A 1 71 ? -2.556 -12.220 -7.129 1.00 98.38 71 ARG A C 1
ATOM 573 O O . ARG A 1 71 ? -3.743 -12.451 -6.928 1.00 98.38 71 ARG A O 1
ATOM 580 N N . LEU A 1 72 ? -1.605 -12.443 -6.221 1.00 98.62 72 LEU A N 1
ATOM 581 C CA . LEU A 1 72 ? -1.887 -12.935 -4.871 1.00 98.62 72 LEU A CA 1
ATOM 582 C C . LEU A 1 72 ? -2.897 -12.031 -4.146 1.00 98.62 72 LEU A C 1
ATOM 584 O O . LEU A 1 72 ? -3.892 -12.525 -3.619 1.00 98.62 72 LEU A O 1
ATOM 588 N N . HIS A 1 73 ? -2.698 -10.716 -4.207 1.00 98.50 73 HIS A N 1
ATOM 589 C CA . HIS A 1 73 ? -3.553 -9.735 -3.551 1.00 98.50 73 HIS A CA 1
ATOM 590 C C . HIS A 1 73 ? -5.005 -9.812 -4.003 1.00 98.50 73 HIS A C 1
ATOM 592 O O . HIS A 1 73 ? -5.915 -9.648 -3.197 1.00 98.50 73 HIS A O 1
ATOM 598 N N . THR A 1 74 ? -5.250 -10.127 -5.275 1.00 98.31 74 THR A N 1
ATOM 599 C CA . THR A 1 74 ? -6.617 -10.315 -5.785 1.00 98.31 74 THR A CA 1
ATOM 600 C C . THR A 1 74 ? -7.362 -11.410 -5.012 1.00 98.31 74 THR A C 1
ATOM 602 O O . THR A 1 74 ? -8.561 -11.286 -4.773 1.00 98.31 74 THR A O 1
ATOM 605 N N . HIS A 1 75 ? -6.650 -12.447 -4.561 1.00 98.50 75 HIS A N 1
ATOM 606 C CA . HIS A 1 75 ? -7.212 -13.531 -3.757 1.00 98.50 75 HIS A CA 1
ATOM 607 C C . HIS A 1 75 ? -7.298 -13.184 -2.264 1.00 98.50 75 HIS A C 1
ATOM 609 O O . HIS A 1 75 ? -8.249 -13.589 -1.600 1.00 98.50 75 HIS A O 1
ATOM 615 N N . LEU A 1 76 ? -6.329 -12.432 -1.730 1.00 98.38 76 LEU A N 1
ATOM 616 C CA . LEU A 1 76 ? -6.278 -12.091 -0.303 1.00 98.38 76 LEU A CA 1
ATOM 617 C C . LEU A 1 76 ? -7.206 -10.934 0.077 1.00 98.38 76 LEU A C 1
ATOM 619 O O . LEU A 1 76 ? -7.759 -10.933 1.178 1.00 98.38 76 LEU A O 1
ATOM 623 N N . ARG A 1 77 ? -7.402 -9.959 -0.821 1.00 98.25 77 ARG A N 1
ATOM 624 C CA . ARG A 1 77 ? -8.059 -8.676 -0.530 1.00 98.25 77 ARG A CA 1
ATOM 625 C C . ARG A 1 77 ? -9.402 -8.812 0.192 1.00 98.25 77 ARG A C 1
ATOM 627 O O . ARG A 1 77 ? -9.562 -8.121 1.194 1.00 98.25 77 ARG A O 1
ATOM 634 N N . PRO A 1 78 ? -10.350 -9.679 -0.216 1.00 98.50 78 PRO A N 1
ATOM 635 C CA . PRO A 1 78 ? -11.613 -9.811 0.512 1.00 98.50 78 PRO A CA 1
ATOM 636 C C . PRO A 1 78 ? -11.410 -10.217 1.980 1.00 98.50 78 PRO A C 1
ATOM 638 O O . PRO A 1 78 ? -12.035 -9.653 2.874 1.00 98.50 78 PRO A O 1
ATOM 641 N N . GLY A 1 79 ? -10.491 -11.153 2.237 1.00 98.50 79 GLY A N 1
ATOM 642 C CA . GLY A 1 79 ? -10.178 -11.629 3.584 1.00 98.50 79 GLY A CA 1
ATOM 643 C C . GLY A 1 79 ? -9.391 -10.626 4.427 1.00 98.50 79 GLY A C 1
ATOM 644 O O . GLY A 1 79 ? -9.567 -10.613 5.645 1.00 98.50 79 GLY A O 1
ATOM 645 N N . LEU A 1 80 ? -8.558 -9.797 3.788 1.00 98.25 80 LEU A N 1
ATOM 646 C CA . LEU A 1 80 ? -7.848 -8.684 4.423 1.00 98.25 80 LEU A CA 1
ATOM 647 C C . LEU A 1 80 ? -8.827 -7.586 4.853 1.00 98.25 80 LEU A C 1
ATOM 649 O O . LEU A 1 80 ? -8.835 -7.193 6.015 1.00 98.25 80 LEU A O 1
ATOM 653 N N . LEU A 1 81 ? -9.716 -7.160 3.949 1.00 98.19 81 LEU A N 1
ATOM 654 C CA . LEU A 1 81 ? -10.725 -6.138 4.244 1.00 98.19 81 LEU A CA 1
ATOM 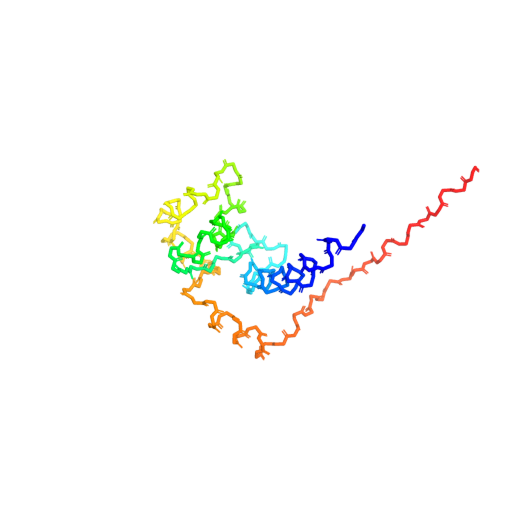655 C C . LEU A 1 81 ? -11.691 -6.589 5.346 1.00 98.19 81 LEU A C 1
ATOM 657 O O . LEU A 1 81 ? -11.991 -5.813 6.247 1.00 98.19 81 LEU A O 1
ATOM 661 N N . ALA A 1 82 ? -12.116 -7.856 5.331 1.00 98.25 82 ALA A N 1
ATOM 662 C CA . ALA A 1 82 ? -12.968 -8.421 6.380 1.00 98.25 82 ALA A CA 1
ATOM 663 C C . ALA A 1 82 ? -12.310 -8.431 7.775 1.00 98.25 82 ALA A C 1
ATOM 665 O O . ALA A 1 82 ? -13.010 -8.549 8.776 1.00 98.25 82 ALA A O 1
ATOM 666 N N . ARG A 1 83 ? -10.977 -8.328 7.845 1.00 97.31 83 ARG A N 1
ATOM 667 C CA . ARG A 1 83 ? -10.195 -8.283 9.091 1.00 97.31 83 ARG A CA 1
ATOM 668 C C . ARG A 1 83 ? -9.792 -6.871 9.506 1.00 97.31 83 ARG A C 1
ATOM 670 O O . ARG A 1 83 ? -9.133 -6.734 10.524 1.00 97.31 83 ARG A O 1
ATOM 677 N N . GLY A 1 84 ? -10.157 -5.848 8.731 1.00 97.00 84 GLY A N 1
ATOM 678 C CA . GLY A 1 84 ? -9.715 -4.476 8.986 1.00 97.00 84 GLY A CA 1
ATOM 679 C C . GLY A 1 84 ? -8.236 -4.229 8.677 1.00 97.00 84 GLY A C 1
ATOM 680 O O . GLY A 1 84 ? -7.694 -3.219 9.114 1.00 97.00 84 GLY A O 1
ATOM 681 N N . ALA A 1 85 ? -7.591 -5.115 7.909 1.00 97.75 85 ALA A N 1
ATOM 682 C CA . ALA A 1 85 ? -6.185 -4.968 7.560 1.00 97.75 85 ALA A CA 1
ATOM 683 C C . ALA A 1 85 ? -5.930 -3.659 6.779 1.00 97.75 85 ALA A C 1
ATOM 685 O O . ALA A 1 85 ? -6.762 -3.272 5.947 1.00 97.75 85 ALA A O 1
ATOM 686 N N . PRO A 1 86 ? -4.775 -2.999 6.980 1.00 97.19 86 PRO A N 1
ATOM 687 C CA . PRO A 1 86 ? -4.469 -1.712 6.363 1.00 97.19 86 PRO A CA 1
ATOM 688 C C . PRO A 1 86 ? -4.185 -1.880 4.861 1.00 97.19 86 PRO A C 1
ATOM 690 O O . PRO A 1 86 ? -3.069 -2.161 4.416 1.00 97.19 86 PRO A O 1
ATOM 693 N N . VAL A 1 87 ? -5.238 -1.722 4.058 1.00 98.31 87 VAL A N 1
ATOM 694 C CA . VAL A 1 87 ? -5.199 -1.780 2.593 1.00 98.31 87 VAL A CA 1
ATOM 695 C C . VAL A 1 87 ? -5.722 -0.465 2.031 1.00 98.31 87 VAL A C 1
ATOM 697 O O . VAL A 1 87 ? -6.888 -0.120 2.213 1.00 98.31 87 VAL A O 1
ATOM 700 N N . PHE A 1 88 ? -4.868 0.247 1.302 1.00 98.25 88 PHE A N 1
ATOM 701 C CA . PHE A 1 88 ? -5.166 1.545 0.707 1.00 98.25 88 PHE A CA 1
ATOM 702 C C . PHE A 1 88 ? -5.055 1.505 -0.815 1.00 98.25 88 PHE A C 1
ATOM 704 O O . PHE A 1 88 ? -4.331 0.691 -1.387 1.00 98.25 88 PHE A O 1
ATOM 711 N N . ASP A 1 89 ? -5.744 2.436 -1.471 1.00 97.44 89 ASP A N 1
ATOM 712 C CA . ASP A 1 89 ? -5.819 2.519 -2.934 1.00 97.44 89 ASP A CA 1
ATOM 713 C C . ASP A 1 89 ? -5.087 3.741 -3.513 1.00 97.44 89 ASP A C 1
ATOM 715 O O . ASP A 1 89 ? -5.057 3.926 -4.730 1.00 97.44 89 ASP A O 1
ATOM 719 N N . SER A 1 90 ? -4.498 4.580 -2.653 1.00 96.38 90 SER A N 1
ATOM 720 C CA . SER A 1 90 ? -3.837 5.823 -3.047 1.00 96.38 90 SER A CA 1
ATOM 721 C C . SER A 1 90 ? -2.667 6.163 -2.130 1.00 96.38 90 SER A C 1
ATOM 723 O O . SER A 1 90 ? -2.833 6.339 -0.925 1.00 96.38 90 SER A O 1
ATOM 725 N N . TYR A 1 91 ? -1.486 6.343 -2.724 1.00 96.56 91 TYR A N 1
ATOM 726 C CA . TYR A 1 91 ? -0.312 6.856 -2.016 1.00 96.56 91 TYR A CA 1
ATOM 727 C C . TYR A 1 91 ? -0.514 8.286 -1.513 1.00 96.56 91 TYR A C 1
ATOM 729 O O . TYR A 1 91 ? -0.043 8.610 -0.432 1.00 96.56 91 TYR A O 1
ATOM 737 N N . LEU A 1 92 ? -1.224 9.137 -2.261 1.00 96.19 92 LEU A N 1
ATOM 738 C CA . LEU A 1 92 ? -1.484 10.514 -1.830 1.00 96.19 92 LEU A CA 1
ATOM 739 C C . LEU A 1 92 ? -2.373 10.553 -0.585 1.00 96.19 92 LEU A C 1
ATOM 741 O O . LEU A 1 92 ? -2.127 11.359 0.304 1.00 96.19 92 LEU A O 1
ATOM 745 N N . ASP A 1 93 ? -3.362 9.660 -0.508 1.00 96.44 93 ASP A N 1
ATOM 746 C CA . ASP A 1 93 ? -4.214 9.524 0.676 1.00 96.44 93 ASP A CA 1
ATOM 747 C C . ASP A 1 93 ? -3.382 9.076 1.885 1.00 96.44 93 ASP A C 1
ATOM 749 O O . ASP A 1 93 ? -3.385 9.739 2.917 1.00 96.44 93 ASP A O 1
ATOM 753 N N . VAL A 1 94 ? -2.575 8.020 1.731 1.00 96.69 94 VAL A N 1
ATOM 754 C CA . VAL A 1 94 ? -1.694 7.530 2.806 1.00 96.69 94 VAL A CA 1
ATOM 755 C C . VAL A 1 94 ? -0.716 8.610 3.270 1.00 96.69 94 VAL A C 1
ATOM 757 O O . VAL A 1 94 ? -0.605 8.850 4.467 1.00 96.69 94 VAL A O 1
ATOM 760 N N . MET A 1 95 ? -0.046 9.304 2.346 1.00 96.38 95 MET A N 1
ATOM 761 C CA . MET A 1 95 ? 0.901 10.368 2.695 1.00 96.38 95 MET A CA 1
ATOM 762 C C . MET A 1 95 ? 0.210 11.560 3.359 1.00 96.38 95 MET A C 1
ATOM 764 O O . MET A 1 95 ? 0.733 12.099 4.330 1.00 96.38 95 MET A O 1
ATOM 768 N N . GLY A 1 96 ? -0.972 11.958 2.880 1.00 96.94 96 GLY A N 1
ATOM 769 C CA . GLY A 1 96 ? -1.753 13.035 3.485 1.00 96.94 96 GLY A CA 1
ATOM 770 C C . GLY A 1 96 ? -2.193 12.690 4.906 1.00 96.94 96 GLY A C 1
ATOM 771 O O . GLY A 1 96 ? -2.009 13.490 5.820 1.00 96.94 96 GLY A O 1
ATOM 772 N N . ARG A 1 97 ? -2.704 11.474 5.121 1.00 95.88 97 ARG A N 1
ATOM 773 C CA . ARG A 1 97 ? -3.091 11.008 6.456 1.00 95.88 97 ARG A CA 1
ATOM 774 C C . ARG A 1 97 ? -1.893 10.852 7.388 1.00 95.88 97 ARG A C 1
ATOM 776 O O . ARG A 1 97 ? -2.002 11.220 8.551 1.00 95.88 97 ARG A O 1
ATOM 783 N N . ALA A 1 98 ? -0.761 10.349 6.895 1.00 94.31 98 ALA A N 1
ATOM 784 C CA . ALA A 1 98 ? 0.475 10.254 7.670 1.00 94.31 98 ALA A CA 1
ATOM 785 C C . ALA A 1 98 ? 0.983 11.639 8.091 1.00 94.31 98 ALA A C 1
ATOM 787 O O . ALA A 1 98 ? 1.314 11.846 9.254 1.00 94.31 98 ALA A O 1
ATOM 788 N N . LEU A 1 99 ? 0.974 12.607 7.171 1.00 94.56 99 LEU A N 1
ATOM 789 C CA . LEU A 1 99 ? 1.357 13.985 7.465 1.00 94.56 99 LEU A CA 1
ATOM 790 C C . LEU A 1 99 ? 0.446 14.616 8.528 1.00 94.56 99 LEU A C 1
ATOM 792 O O . LEU A 1 99 ? 0.943 15.265 9.443 1.00 94.56 99 LEU A O 1
ATOM 796 N N . LEU A 1 100 ? -0.871 14.410 8.420 1.00 94.62 100 LEU A N 1
ATOM 797 C CA . LEU A 1 100 ? -1.851 14.933 9.377 1.00 94.62 100 LEU A CA 1
ATOM 798 C C . LEU A 1 100 ? -1.782 14.243 10.745 1.00 94.62 100 LEU A C 1
ATOM 800 O O . LEU A 1 100 ? -1.997 14.898 11.761 1.00 94.62 100 LEU A O 1
ATOM 804 N N . ALA A 1 101 ? -1.494 12.941 10.778 1.00 91.06 101 ALA A N 1
ATOM 805 C CA . ALA A 1 101 ? -1.330 12.183 12.017 1.00 91.06 101 ALA A CA 1
ATOM 806 C C . ALA A 1 101 ? -0.047 12.569 12.772 1.00 91.06 101 ALA A C 1
ATOM 808 O O . ALA A 1 101 ? 0.008 12.439 13.993 1.00 91.06 101 ALA A O 1
ATOM 809 N N . GLY A 1 102 ? 0.966 13.064 12.055 1.00 87.94 102 GLY A N 1
ATOM 810 C CA . GLY A 1 102 ? 2.269 13.381 12.622 1.00 87.94 102 GLY A CA 1
ATOM 811 C C . GLY A 1 102 ? 3.102 12.130 12.937 1.00 87.94 102 GLY A C 1
ATOM 812 O O . GLY A 1 102 ? 2.750 11.016 12.540 1.00 87.94 102 GLY A O 1
ATOM 813 N N . PRO A 1 103 ? 4.250 12.298 13.616 1.00 81.50 103 PRO A N 1
ATOM 814 C CA . PRO A 1 103 ? 5.117 11.186 13.986 1.00 81.50 103 PRO A CA 1
ATOM 815 C C . PRO A 1 103 ? 4.396 10.217 14.929 1.00 81.50 103 PRO A C 1
ATOM 817 O O . PRO A 1 103 ? 3.965 10.603 16.014 1.00 81.50 103 PRO A O 1
ATOM 820 N N . THR A 1 104 ? 4.301 8.947 14.543 1.00 71.00 104 THR A N 1
ATOM 821 C CA . THR A 1 104 ? 3.807 7.886 15.425 1.00 71.00 104 THR A CA 1
ATOM 822 C C . THR A 1 104 ? 4.898 7.518 16.424 1.00 71.00 104 THR A C 1
ATOM 824 O O . THR A 1 104 ? 5.893 6.891 16.057 1.00 71.00 104 THR A O 1
ATOM 827 N N . VAL A 1 105 ? 4.721 7.922 17.680 1.00 64.88 105 VAL A N 1
ATOM 828 C CA . VAL A 1 105 ? 5.531 7.446 18.805 1.00 64.88 105 VAL A CA 1
ATOM 829 C C . VAL A 1 105 ? 4.841 6.205 19.357 1.00 64.88 105 VAL A C 1
ATOM 831 O O . VAL A 1 105 ? 3.672 6.264 19.731 1.00 64.88 105 VAL A O 1
ATOM 834 N N . VAL A 1 106 ? 5.539 5.073 19.358 1.00 64.62 106 VAL A N 1
ATOM 835 C CA . VAL A 1 106 ? 5.094 3.889 20.096 1.00 64.62 106 VAL A CA 1
ATOM 836 C C . VAL A 1 106 ? 5.567 4.040 21.541 1.00 64.62 106 VAL A C 1
ATOM 838 O O . VAL A 1 106 ? 6.759 4.233 21.771 1.00 64.62 106 VAL A O 1
ATOM 841 N N . ASP A 1 107 ? 4.646 3.980 22.505 1.00 61.00 107 ASP A N 1
ATOM 842 C CA . ASP A 1 107 ? 4.956 3.914 23.944 1.00 61.00 107 ASP A CA 1
ATOM 843 C C . ASP A 1 107 ? 5.487 2.512 24.300 1.00 61.00 107 ASP A C 1
ATOM 845 O O . ASP A 1 107 ? 4.895 1.764 25.076 1.00 61.00 107 ASP A O 1
ATOM 849 N N . GLU A 1 108 ? 6.595 2.110 23.680 1.00 59.56 108 GLU A N 1
ATOM 850 C CA . GLU A 1 108 ? 7.380 0.968 24.137 1.00 59.56 108 GLU A CA 1
ATOM 851 C C . GLU A 1 108 ? 8.553 1.490 24.965 1.00 59.56 108 GLU A C 1
ATOM 853 O O . GLU A 1 108 ? 9.284 2.386 24.534 1.00 59.56 108 GLU A O 1
ATOM 858 N N . ASP A 1 109 ? 8.763 0.898 26.145 1.00 55.38 109 ASP A N 1
ATOM 859 C CA . ASP A 1 109 ? 10.004 1.034 26.906 1.00 55.38 109 ASP A CA 1
ATOM 860 C C . ASP A 1 109 ? 11.147 0.455 26.060 1.00 55.38 109 ASP A C 1
ATOM 862 O O . ASP A 1 109 ? 11.538 -0.709 26.200 1.00 55.38 109 ASP A O 1
ATOM 866 N N . VAL A 1 110 ? 11.694 1.252 25.139 1.00 58.59 110 VAL A N 1
ATOM 867 C CA . VAL A 1 110 ? 12.896 0.882 24.398 1.00 58.59 110 VAL A CA 1
ATOM 868 C C . VAL A 1 110 ? 14.033 0.918 25.404 1.00 58.59 110 VAL A C 1
ATOM 870 O O . VAL A 1 110 ? 14.695 1.936 25.609 1.00 58.59 110 VAL A O 1
ATOM 873 N N . ARG A 1 111 ? 14.266 -0.214 26.072 1.00 54.97 111 ARG A N 1
ATOM 874 C CA . ARG A 1 111 ? 15.488 -0.433 26.833 1.00 54.97 111 ARG A CA 1
ATOM 875 C C . ARG A 1 111 ? 16.605 -0.379 25.803 1.00 54.97 111 ARG A C 1
ATOM 877 O O . ARG A 1 111 ? 16.851 -1.363 25.109 1.00 54.97 111 ARG A O 1
ATOM 884 N N . LEU A 1 112 ? 17.233 0.788 25.652 1.00 60.09 112 LEU A N 1
ATOM 885 C CA . LEU A 1 112 ? 18.461 0.929 24.886 1.00 60.09 112 LEU A CA 1
ATOM 886 C C . LEU A 1 112 ? 19.410 -0.108 25.472 1.00 60.09 112 LEU A C 1
ATOM 888 O O . LEU A 1 112 ? 19.867 0.030 26.606 1.00 60.09 112 LEU A O 1
ATOM 892 N N . VAL A 1 113 ? 19.601 -1.213 24.751 1.00 63.78 113 VAL A N 1
ATOM 893 C CA . VAL A 1 113 ? 20.525 -2.260 25.159 1.00 63.78 113 VAL A CA 1
ATOM 894 C C . VAL A 1 113 ? 21.898 -1.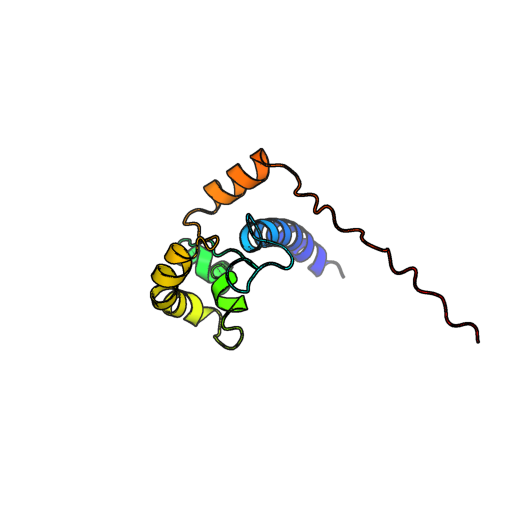629 25.024 1.00 63.78 113 VAL A C 1
ATOM 896 O O . VAL A 1 113 ? 22.493 -1.618 23.949 1.00 63.78 113 VAL A O 1
ATOM 899 N N . THR A 1 114 ? 22.369 -1.015 26.105 1.00 61.97 114 THR A N 1
ATOM 900 C CA . THR A 1 114 ? 23.737 -0.538 26.206 1.00 61.97 114 THR A CA 1
ATOM 901 C C . THR A 1 114 ? 24.603 -1.770 26.013 1.00 61.97 114 THR A C 1
ATOM 903 O O . THR A 1 114 ? 24.568 -2.689 26.829 1.00 61.97 114 THR A O 1
ATOM 906 N N . LEU A 1 115 ? 25.313 -1.840 24.888 1.00 67.12 115 LEU A N 1
ATOM 907 C CA . LEU A 1 115 ? 26.257 -2.917 24.629 1.00 67.12 115 LEU A CA 1
ATOM 908 C C . LEU A 1 115 ? 27.304 -2.879 25.744 1.00 67.12 115 LEU A C 1
ATOM 910 O O . LEU A 1 115 ? 28.184 -2.016 25.745 1.00 67.12 115 LEU A O 1
ATOM 914 N N . GLU A 1 116 ? 27.211 -3.784 26.717 1.00 69.06 116 GLU A N 1
ATOM 915 C CA . GLU A 1 116 ? 28.282 -3.939 27.688 1.00 69.06 116 GLU A CA 1
ATOM 916 C C . GLU A 1 116 ? 29.494 -4.504 26.953 1.00 69.06 116 GLU A C 1
ATOM 918 O O . GLU A 1 116 ? 29.497 -5.630 26.448 1.00 69.06 116 GLU A O 1
ATOM 923 N N . ARG A 1 117 ? 30.542 -3.683 26.852 1.00 64.44 117 ARG A N 1
ATOM 924 C CA . ARG A 1 117 ? 31.830 -4.108 26.317 1.00 64.44 117 ARG A CA 1
ATOM 925 C C . ARG A 1 117 ? 32.320 -5.282 27.163 1.00 64.44 117 ARG A C 1
ATOM 927 O O . ARG A 1 117 ? 32.659 -5.094 28.331 1.00 64.44 117 ARG A O 1
A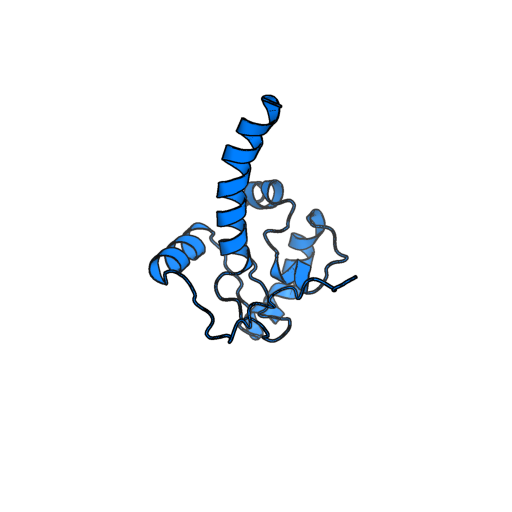TOM 934 N N . LYS A 1 118 ? 32.394 -6.473 26.563 1.00 65.69 118 LYS A N 1
ATOM 935 C CA . LYS A 1 118 ? 33.017 -7.649 27.178 1.00 65.69 118 LYS A CA 1
ATOM 936 C C . LYS A 1 118 ? 34.428 -7.258 27.636 1.00 65.69 118 LYS A C 1
ATOM 938 O O . LYS A 1 118 ? 35.262 -6.892 26.804 1.00 65.69 118 LYS A O 1
ATOM 943 N N . ARG A 1 119 ? 34.667 -7.241 28.953 1.00 66.06 119 ARG A N 1
ATOM 944 C CA . ARG A 1 119 ? 36.013 -7.032 29.505 1.00 66.06 119 ARG A CA 1
ATOM 945 C C . ARG A 1 119 ? 36.887 -8.242 29.129 1.00 66.06 119 ARG A C 1
ATOM 947 O O . ARG A 1 119 ? 36.332 -9.341 29.050 1.00 66.06 119 ARG A O 1
ATOM 954 N N . PRO A 1 120 ? 38.175 -8.018 28.812 1.00 69.56 120 PRO A N 1
ATOM 955 C CA . PRO A 1 120 ? 39.093 -9.072 28.386 1.00 69.56 120 PRO A CA 1
ATOM 956 C C . PRO A 1 120 ? 39.274 -10.148 29.458 1.00 69.56 120 PRO A C 1
ATOM 958 O O . PRO A 1 120 ? 39.194 -9.799 30.659 1.00 69.56 120 PRO A O 1
#

pLDDT: mean 89.73, std 12.31, range [54.97, 98.62]